Protein AF-A0A0R2C6E6-F1 (afdb_monomer_lite)

Foldseek 3Di:
DDDPVLVVVLVVQLVVLLVVLLPPNPCSLVSQLVSCVVPPPDDSVVSSVVSVVSSVVSNVVSCVCCVPPHDDPPVVCVVVVVVCVCCVVVVVVCVVPDDPVVVVVVVVVVVVVVVVVVVCVVPPD

pLDDT: mean 94.17, std 5.03, range [54.91, 97.94]

Radius of gyration: 18.2 Å; chains: 1; bounding box: 42×35×52 Å

Organism: NCBI:txid1423810

Secondary structure (DSSP, 8-state):
---HHHHHHHHHHHHHHHHHHHHT-TTHHHHHHHHHHHHS-S-HHHHHHHHHHHHHHHHHHHHHHHHHHS---HHHHHHHHHHHHHHHHHHHHHHHHS-HHHHHHHHHHHHHHHHHHHHHHHHT-

InterPro domains:
  IPR002781 Transmembrane protein TauE-like, transmembrane domain [PF01925] (13-117)

Sequence (125 aa):
MQGRLVTLAKNTAIFLVGLYIGYFGASAGIILLAILSVTLDQTFTVSNAIKNFTTFVANIFSIVIYALTTKVYWSMVLPLGVGLFIGGYAGPIVVRHVSVKLLQRVIAFGAFGLAAYFFYDAYFK

Structure (mmCIF, N/CA/C/O backbone):
data_AF-A0A0R2C6E6-F1
#
_entry.id   AF-A0A0R2C6E6-F1
#
loop_
_atom_site.group_PDB
_atom_site.id
_atom_site.type_symbol
_atom_site.label_atom_id
_atom_site.label_alt_id
_atom_site.label_comp_id
_atom_site.label_asym_id
_atom_site.label_entity_id
_atom_site.label_seq_id
_atom_site.pdbx_PDB_ins_code
_atom_site.Cartn_x
_atom_site.Cartn_y
_atom_site.Cartn_z
_atom_site.occupancy
_atom_site.B_iso_or_equiv
_atom_site.auth_seq_id
_atom_site.auth_comp_id
_atom_site.auth_asym_id
_atom_site.auth_atom_id
_atom_site.pdbx_PDB_model_num
ATOM 1 N N . MET A 1 1 ? -8.164 -1.716 30.875 1.00 54.91 1 MET A N 1
ATOM 2 C CA . MET A 1 1 ? -6.755 -2.168 30.793 1.00 54.91 1 MET A CA 1
ATOM 3 C C . MET A 1 1 ? -6.688 -3.353 29.835 1.00 54.91 1 MET A C 1
ATOM 5 O O . MET A 1 1 ? -7.299 -4.369 30.134 1.00 54.91 1 MET A O 1
ATOM 9 N N . GLN A 1 2 ? -6.044 -3.226 28.668 1.00 67.62 2 GLN A N 1
ATOM 10 C CA . GLN A 1 2 ? -5.844 -4.377 27.769 1.00 67.62 2 GLN A CA 1
ATOM 11 C C . GLN A 1 2 ? -4.939 -5.409 28.455 1.00 67.62 2 GLN A C 1
ATOM 13 O O . GLN A 1 2 ? -3.911 -5.046 29.027 1.00 67.62 2 GLN A O 1
ATOM 18 N N . GLY A 1 3 ? -5.322 -6.689 28.424 1.00 85.69 3 GLY A N 1
ATOM 19 C CA . GLY A 1 3 ? -4.499 -7.766 28.978 1.00 85.69 3 GLY A CA 1
ATOM 20 C C . GLY A 1 3 ? -3.150 -7.870 28.257 1.00 85.69 3 GLY A C 1
ATOM 21 O O . GLY A 1 3 ? -3.058 -7.576 27.065 1.00 85.69 3 GLY A O 1
ATOM 22 N N . ARG A 1 4 ? -2.099 -8.329 28.954 1.00 86.44 4 ARG A N 1
ATOM 23 C CA . ARG A 1 4 ? -0.739 -8.491 28.387 1.00 86.44 4 ARG A CA 1
ATOM 24 C C . ARG A 1 4 ? -0.728 -9.250 27.053 1.00 86.44 4 ARG A C 1
ATOM 26 O O . ARG A 1 4 ? -0.010 -8.855 26.139 1.00 86.44 4 ARG A O 1
ATOM 33 N N . LEU A 1 5 ? -1.561 -10.285 26.930 1.00 88.50 5 LEU A N 1
ATOM 34 C CA . LEU A 1 5 ? -1.737 -11.066 25.700 1.00 88.50 5 LEU A CA 1
ATOM 35 C C . LEU A 1 5 ? -2.240 -10.219 24.523 1.00 88.50 5 LEU A C 1
ATOM 37 O O . LEU A 1 5 ? -1.720 -10.341 23.420 1.00 88.50 5 LEU A O 1
ATOM 41 N N . VAL A 1 6 ? -3.203 -9.325 24.760 1.00 87.31 6 VAL A N 1
ATOM 42 C CA . VAL A 1 6 ? -3.781 -8.454 23.723 1.00 87.31 6 VAL A CA 1
ATOM 43 C C . VAL A 1 6 ? -2.740 -7.457 23.220 1.00 87.31 6 VAL A C 1
ATOM 45 O O . VAL A 1 6 ? -2.598 -7.261 22.016 1.00 87.31 6 VAL A O 1
ATOM 48 N N . THR A 1 7 ? -1.960 -6.869 24.129 1.00 89.69 7 THR A N 1
ATOM 49 C CA . THR A 1 7 ? -0.882 -5.941 23.764 1.00 89.69 7 THR A CA 1
ATOM 50 C C . THR A 1 7 ? 0.207 -6.630 22.945 1.00 89.69 7 THR A C 1
ATOM 52 O O . THR A 1 7 ? 0.653 -6.077 21.940 1.00 89.69 7 THR A O 1
ATOM 55 N N . LEU A 1 8 ? 0.615 -7.839 23.342 1.00 93.06 8 LEU A N 1
ATOM 56 C CA . LEU A 1 8 ? 1.595 -8.631 22.599 1.00 93.06 8 LEU A CA 1
ATOM 57 C C . LEU A 1 8 ? 1.072 -8.995 21.207 1.00 93.06 8 LEU A C 1
ATOM 59 O O . LEU A 1 8 ? 1.736 -8.694 20.220 1.00 93.06 8 LEU A O 1
ATOM 63 N N . ALA A 1 9 ? -0.142 -9.542 21.120 1.00 93.00 9 ALA A 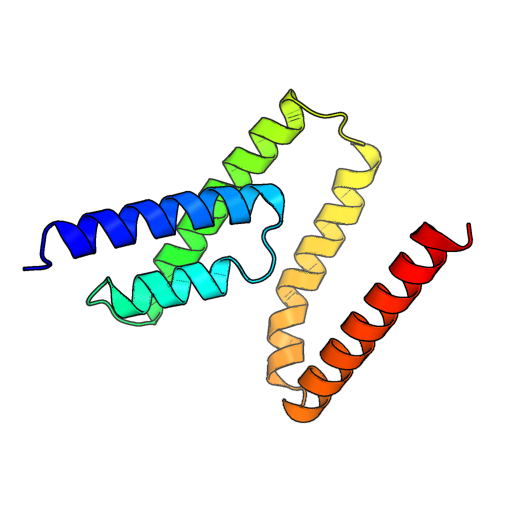N 1
ATOM 64 C CA . ALA A 1 9 ? -0.763 -9.908 19.850 1.00 93.00 9 ALA A CA 1
ATOM 65 C C . ALA A 1 9 ? -0.877 -8.708 18.898 1.00 93.00 9 ALA A C 1
ATOM 67 O O . ALA A 1 9 ? -0.505 -8.811 17.730 1.00 93.00 9 ALA A O 1
ATOM 68 N N . LYS A 1 10 ? -1.315 -7.547 19.404 1.00 93.50 10 LYS A N 1
ATOM 69 C CA . LYS A 1 10 ? -1.364 -6.292 18.641 1.00 93.50 10 LYS A CA 1
ATOM 70 C C . LYS A 1 10 ? 0.009 -5.910 18.092 1.00 93.50 10 LYS A C 1
ATOM 72 O O . LYS A 1 10 ? 0.128 -5.622 16.906 1.00 93.50 10 LYS A O 1
ATOM 77 N N . ASN A 1 11 ? 1.038 -5.889 18.937 1.00 94.31 11 ASN A N 1
ATOM 78 C CA . ASN A 1 11 ? 2.377 -5.463 18.529 1.00 94.31 11 ASN A CA 1
ATOM 79 C C . ASN A 1 11 ? 2.976 -6.421 17.493 1.00 94.31 11 ASN A C 1
ATOM 81 O O . ASN A 1 11 ? 3.545 -5.967 16.502 1.00 94.31 11 ASN A O 1
ATOM 85 N N . THR A 1 12 ? 2.791 -7.730 17.674 1.00 96.38 12 THR A N 1
ATOM 86 C CA . THR A 1 12 ? 3.196 -8.739 16.691 1.00 96.38 12 THR A CA 1
ATOM 87 C C . THR A 1 12 ? 2.450 -8.559 15.371 1.00 96.38 12 THR A C 1
ATOM 89 O O . THR A 1 12 ? 3.076 -8.576 14.316 1.00 96.38 12 THR A O 1
ATOM 92 N N . ALA A 1 13 ? 1.137 -8.320 15.404 1.00 95.56 13 ALA A N 1
ATOM 93 C CA . ALA A 1 13 ? 0.354 -8.073 14.197 1.00 95.56 13 ALA A CA 1
ATOM 94 C C . ALA A 1 13 ? 0.830 -6.814 13.454 1.00 95.56 13 ALA A C 1
ATOM 96 O O . ALA A 1 13 ? 1.039 -6.863 12.246 1.00 95.56 13 ALA A O 1
ATOM 97 N N . ILE A 1 14 ? 1.074 -5.707 14.166 1.00 95.50 14 ILE A N 1
ATOM 98 C CA . ILE A 1 14 ? 1.610 -4.471 13.573 1.00 95.50 14 ILE A CA 1
ATOM 99 C C . ILE A 1 14 ? 3.000 -4.712 12.972 1.00 95.50 14 ILE A C 1
ATOM 101 O O . ILE A 1 14 ? 3.268 -4.238 11.870 1.00 95.50 14 ILE A O 1
ATOM 105 N N . PHE A 1 15 ? 3.866 -5.472 13.648 1.00 95.56 15 PHE A N 1
ATOM 106 C CA . PHE A 1 15 ? 5.186 -5.836 13.129 1.00 95.56 15 PHE A CA 1
ATOM 107 C C . PHE A 1 15 ? 5.089 -6.637 11.821 1.00 95.56 15 PHE A C 1
ATOM 109 O O . PHE A 1 15 ? 5.718 -6.272 10.829 1.00 95.56 15 PHE A O 1
ATOM 116 N N . LEU A 1 16 ? 4.249 -7.677 11.787 1.00 96.50 16 LEU A N 1
ATOM 117 C CA . LEU A 1 16 ? 4.018 -8.488 10.587 1.00 96.50 16 LEU A CA 1
ATOM 118 C C . LEU A 1 16 ? 3.426 -7.663 9.439 1.00 96.50 16 LEU A C 1
ATOM 120 O O . LEU A 1 16 ? 3.847 -7.801 8.292 1.00 96.50 16 LEU A O 1
ATOM 124 N N . VAL A 1 17 ? 2.491 -6.760 9.744 1.00 96.38 17 VAL A N 1
ATOM 125 C CA . VAL A 1 17 ? 1.953 -5.820 8.756 1.00 96.38 17 VAL A CA 1
ATOM 126 C C . VAL A 1 17 ? 3.039 -4.868 8.261 1.00 96.38 17 VAL A C 1
ATOM 128 O O . VAL A 1 17 ? 3.065 -4.580 7.074 1.00 96.38 17 VAL A O 1
ATOM 131 N N . GLY A 1 18 ? 3.968 -4.427 9.112 1.00 95.12 18 GLY A N 1
ATOM 132 C CA . GLY A 1 18 ? 5.128 -3.627 8.709 1.00 95.12 18 GLY A CA 1
ATOM 133 C C . GLY A 1 18 ? 6.010 -4.333 7.675 1.00 95.12 18 GLY A C 1
ATOM 134 O O . GLY A 1 18 ? 6.330 -3.745 6.643 1.00 95.12 18 GLY A O 1
ATOM 135 N N . LEU A 1 19 ? 6.330 -5.613 7.903 1.00 94.88 19 LEU A N 1
ATOM 136 C CA . LEU A 1 19 ? 7.054 -6.441 6.926 1.00 94.88 19 LEU A CA 1
ATOM 137 C C . LEU A 1 19 ? 6.281 -6.555 5.608 1.00 94.88 19 LEU A C 1
ATOM 139 O O . LEU A 1 19 ? 6.847 -6.401 4.528 1.00 94.88 19 LEU A O 1
ATOM 143 N N . TYR A 1 20 ? 4.970 -6.774 5.700 1.00 95.62 20 TYR A N 1
ATOM 144 C CA . TYR A 1 20 ? 4.099 -6.867 4.536 1.00 95.62 20 TYR A CA 1
ATOM 145 C C . TYR A 1 20 ? 3.989 -5.545 3.760 1.00 95.62 20 TYR A C 1
ATOM 147 O O . TYR A 1 20 ? 4.015 -5.573 2.530 1.00 95.62 20 TYR A O 1
ATOM 155 N N . ILE A 1 21 ? 3.916 -4.396 4.452 1.00 95.75 21 ILE A N 1
ATOM 156 C CA . ILE A 1 21 ? 3.944 -3.058 3.840 1.00 95.75 21 ILE A CA 1
ATOM 157 C C . ILE A 1 21 ? 5.206 -2.913 2.997 1.00 95.75 21 ILE A C 1
ATOM 159 O O . ILE A 1 21 ? 5.114 -2.469 1.858 1.00 95.75 21 ILE A O 1
ATOM 163 N N . GLY A 1 22 ? 6.355 -3.304 3.551 1.00 91.75 22 GLY A N 1
ATOM 164 C CA . GLY A 1 22 ? 7.624 -3.138 2.862 1.00 91.75 22 GLY A CA 1
ATOM 165 C C . GLY A 1 22 ? 7.854 -4.104 1.708 1.00 91.75 22 GLY A C 1
ATOM 166 O O . GLY A 1 22 ? 8.486 -3.713 0.739 1.00 91.75 22 GLY A O 1
ATOM 167 N N . TYR A 1 23 ? 7.337 -5.331 1.783 1.00 90.50 23 TYR A N 1
ATOM 168 C CA . TYR A 1 23 ? 7.530 -6.336 0.734 1.00 90.50 23 TYR A CA 1
ATOM 169 C C . TYR A 1 23 ? 6.536 -6.212 -0.431 1.00 90.50 23 TYR A C 1
ATOM 171 O O . TYR A 1 23 ? 6.940 -6.260 -1.590 1.00 90.50 23 TYR A O 1
ATOM 179 N N . PHE A 1 24 ? 5.236 -6.079 -0.137 1.00 89.00 24 PHE A N 1
ATOM 180 C CA . PHE A 1 24 ? 4.173 -6.115 -1.154 1.00 89.00 24 PHE A CA 1
ATOM 181 C C . PHE A 1 24 ? 3.195 -4.938 -1.060 1.00 89.00 24 PHE A C 1
ATOM 183 O O . PHE A 1 24 ? 2.745 -4.425 -2.080 1.00 89.00 24 PHE A O 1
ATOM 190 N N . GLY A 1 25 ? 2.838 -4.491 0.146 1.00 88.25 25 GLY A N 1
ATOM 191 C CA . GLY A 1 25 ? 2.061 -3.265 0.368 1.00 88.25 25 GLY A CA 1
ATOM 192 C C . GLY A 1 25 ? 0.575 -3.299 -0.020 1.00 88.25 25 GLY A C 1
ATOM 193 O O . GLY A 1 25 ? -0.191 -2.459 0.461 1.00 88.25 25 GLY A O 1
ATOM 194 N N . ALA A 1 26 ? 0.114 -4.259 -0.827 1.00 88.81 26 ALA A N 1
ATOM 195 C CA . ALA A 1 26 ? -1.270 -4.289 -1.305 1.00 88.81 26 ALA A CA 1
ATOM 196 C C . ALA A 1 26 ? -2.271 -4.525 -0.159 1.00 88.81 26 ALA A C 1
ATOM 198 O O . ALA A 1 26 ? -2.144 -5.469 0.613 1.00 88.81 26 ALA A O 1
ATOM 199 N N . SER A 1 27 ? -3.292 -3.677 -0.017 1.00 88.38 27 SER A N 1
ATOM 200 C CA . SER A 1 27 ? -4.287 -3.745 1.077 1.00 88.38 27 SER A CA 1
ATOM 201 C C . SER A 1 27 ? -3.720 -3.642 2.507 1.00 88.38 27 SER A C 1
ATOM 203 O O . SER A 1 27 ? -4.483 -3.701 3.472 1.00 88.38 27 SER A O 1
ATOM 205 N N . ALA A 1 28 ? -2.412 -3.412 2.681 1.00 94.44 28 ALA A N 1
ATOM 206 C CA . ALA A 1 28 ? -1.759 -3.372 3.991 1.00 94.44 28 ALA A CA 1
ATOM 207 C C . ALA A 1 28 ? -2.311 -2.253 4.888 1.00 94.44 28 ALA A C 1
ATOM 209 O O . ALA A 1 28 ? -2.505 -2.437 6.088 1.00 94.44 28 ALA A O 1
ATOM 210 N N . GLY A 1 29 ? -2.652 -1.109 4.288 1.00 94.12 29 GLY A N 1
ATOM 211 C CA . GLY A 1 29 ? -3.285 0.001 4.995 1.00 94.12 29 GLY A CA 1
ATOM 212 C C . GLY A 1 29 ? -4.683 -0.322 5.535 1.00 94.12 29 GLY A C 1
ATOM 213 O O . GLY A 1 29 ? -5.072 0.244 6.549 1.00 94.12 29 GLY A O 1
ATOM 214 N N . ILE A 1 30 ? -5.433 -1.232 4.900 1.00 94.69 30 ILE A N 1
ATOM 215 C CA . ILE A 1 30 ? -6.750 -1.673 5.392 1.00 94.69 30 ILE A CA 1
ATOM 216 C C . ILE A 1 30 ? -6.561 -2.610 6.585 1.00 94.69 30 ILE A C 1
ATOM 218 O O . ILE A 1 30 ? -7.235 -2.445 7.597 1.00 94.69 30 ILE A O 1
ATOM 222 N N . ILE A 1 31 ? -5.603 -3.539 6.495 1.00 96.19 31 ILE A N 1
ATOM 223 C CA . ILE A 1 31 ? -5.259 -4.452 7.594 1.00 96.19 31 ILE A CA 1
ATOM 224 C C . ILE A 1 31 ? -4.793 -3.649 8.815 1.00 96.19 31 ILE A C 1
ATOM 226 O O . ILE A 1 31 ? -5.299 -3.855 9.917 1.00 96.19 31 ILE A O 1
ATOM 230 N N . LEU A 1 32 ? -3.886 -2.685 8.620 1.00 97.19 32 LEU A N 1
ATOM 231 C CA . LEU A 1 32 ? -3.418 -1.817 9.698 1.00 97.19 32 LEU A CA 1
ATOM 232 C C . LEU A 1 32 ? -4.566 -1.001 10.299 1.00 97.19 32 LEU A C 1
ATOM 234 O O . LEU A 1 32 ? -4.685 -0.926 11.517 1.00 97.19 32 LEU A O 1
ATOM 238 N N . LEU A 1 33 ? -5.433 -0.425 9.462 1.00 96.94 33 LEU A N 1
ATOM 239 C CA . LEU A 1 33 ? -6.590 0.330 9.936 1.00 96.94 33 LEU A CA 1
ATOM 240 C C . LEU A 1 33 ? -7.546 -0.549 10.750 1.00 96.94 33 LEU A C 1
ATOM 242 O O . LEU A 1 33 ? -7.999 -0.108 11.797 1.00 96.94 33 LEU A O 1
ATOM 246 N N . ALA A 1 34 ? -7.796 -1.791 10.330 1.00 96.06 34 ALA A N 1
ATOM 247 C CA . ALA A 1 34 ? -8.624 -2.737 11.073 1.00 96.06 34 ALA A CA 1
ATOM 248 C C . ALA A 1 34 ? -8.022 -3.068 12.449 1.00 96.06 34 ALA A C 1
ATOM 250 O O . ALA A 1 34 ? -8.728 -3.020 13.455 1.00 96.06 34 ALA A O 1
ATOM 251 N N . ILE A 1 35 ? -6.709 -3.326 12.518 1.00 95.56 35 ILE A N 1
ATOM 252 C CA . ILE A 1 35 ? -6.006 -3.540 13.793 1.00 95.56 35 ILE A CA 1
ATOM 253 C C . ILE A 1 35 ? -6.142 -2.301 14.681 1.00 95.56 35 ILE A C 1
ATOM 255 O O . ILE A 1 35 ? -6.499 -2.422 15.853 1.00 95.56 35 ILE A O 1
ATOM 259 N N . LEU A 1 36 ? -5.890 -1.105 14.144 1.00 95.50 36 LEU A N 1
ATOM 260 C CA . LEU A 1 36 ? -5.967 0.138 14.911 1.00 95.50 36 LEU A CA 1
ATOM 261 C C . LEU A 1 36 ? -7.397 0.423 15.387 1.00 95.50 36 LEU A C 1
ATOM 263 O O . LEU A 1 36 ? -7.577 0.765 16.546 1.00 95.50 36 LEU A O 1
ATOM 267 N N . SER A 1 37 ? -8.414 0.212 14.552 1.00 94.44 37 SER A N 1
ATOM 268 C CA . SER A 1 37 ? -9.824 0.407 14.915 1.00 94.44 37 SER A CA 1
ATOM 269 C C . SER A 1 37 ? -10.316 -0.533 16.016 1.00 94.44 37 SER A C 1
ATOM 271 O O . SER A 1 37 ? -11.236 -0.171 16.738 1.00 94.44 37 SER A O 1
ATOM 273 N N . VAL A 1 38 ? -9.729 -1.725 16.152 1.00 92.50 38 VAL A N 1
ATOM 274 C CA . VAL A 1 38 ? -10.091 -2.682 17.214 1.00 92.50 38 VAL A CA 1
ATOM 275 C C . VAL A 1 38 ? -9.249 -2.477 18.479 1.00 92.50 38 VAL A C 1
ATOM 277 O O . VAL A 1 38 ? -9.687 -2.808 19.578 1.00 92.50 38 VAL A O 1
ATOM 280 N N . THR A 1 39 ? -8.028 -1.952 18.347 1.00 92.00 39 THR A N 1
ATOM 281 C CA . THR A 1 39 ? -7.060 -1.901 19.457 1.00 92.00 39 THR A CA 1
ATOM 282 C C . THR A 1 39 ? -6.824 -0.517 20.049 1.00 92.00 39 THR A C 1
ATOM 284 O O . THR A 1 39 ? -6.318 -0.433 21.171 1.00 92.00 39 THR A O 1
ATOM 287 N N . LEU A 1 40 ? -7.170 0.555 19.339 1.00 90.81 40 LEU A N 1
ATOM 288 C CA . LEU A 1 40 ? -7.138 1.921 19.848 1.00 90.81 40 LEU A CA 1
ATOM 289 C C . LEU A 1 40 ? -8.566 2.392 20.100 1.00 90.81 40 LEU A C 1
ATOM 291 O O . LEU A 1 40 ? -9.414 2.334 19.215 1.00 90.81 40 LEU A O 1
ATOM 295 N N . ASP A 1 41 ? -8.793 2.933 21.292 1.00 91.81 41 ASP A N 1
ATOM 296 C CA . ASP A 1 41 ? -10.025 3.642 21.626 1.00 91.81 41 ASP A CA 1
ATOM 297 C C . ASP A 1 41 ? -9.930 5.085 21.112 1.00 91.81 41 ASP A C 1
ATOM 299 O O . ASP A 1 41 ? -9.631 6.025 21.847 1.00 91.81 41 ASP A O 1
ATOM 303 N N . GLN A 1 42 ? -9.997 5.231 19.789 1.00 94.75 42 GLN A N 1
ATOM 304 C CA . GLN A 1 42 ? -9.842 6.495 19.077 1.00 94.75 42 GLN A CA 1
ATOM 305 C C . GLN A 1 42 ? -10.867 6.590 17.953 1.00 94.75 42 GLN A C 1
ATOM 307 O O . GLN A 1 42 ? -11.345 5.585 17.424 1.00 94.75 42 GLN A O 1
ATOM 312 N N . THR A 1 43 ? -11.178 7.817 17.539 1.00 96.06 43 THR A N 1
ATOM 313 C CA . THR A 1 43 ? -12.072 8.026 16.398 1.00 96.06 43 THR A CA 1
ATOM 314 C C . THR A 1 43 ? -11.466 7.436 15.121 1.00 96.06 43 THR A C 1
ATOM 316 O O . THR A 1 43 ? -10.245 7.388 14.946 1.00 96.06 43 THR A O 1
ATOM 319 N N . PHE A 1 44 ? -12.324 7.032 14.181 1.00 94.69 44 PHE A N 1
ATOM 320 C CA . PHE A 1 44 ? -11.890 6.503 12.884 1.00 94.69 44 PHE A CA 1
ATOM 321 C C . PHE A 1 44 ? -10.912 7.443 12.161 1.00 94.69 44 PHE A C 1
ATOM 323 O O . PHE A 1 44 ? -9.930 6.991 11.573 1.00 94.69 44 PHE A O 1
ATOM 330 N N . THR A 1 45 ? -11.139 8.756 12.251 1.00 96.44 45 THR A N 1
ATOM 331 C CA . THR A 1 45 ? -10.270 9.784 11.665 1.00 96.44 45 THR A CA 1
ATOM 332 C C . THR A 1 45 ? -8.858 9.735 12.244 1.00 96.44 45 THR A C 1
ATOM 334 O O . THR A 1 45 ? -7.890 9.767 11.484 1.00 96.44 45 THR A O 1
ATOM 337 N N . VAL A 1 46 ? -8.729 9.603 13.569 1.00 97.12 46 VAL A N 1
ATOM 338 C CA . VAL A 1 46 ? -7.430 9.499 14.249 1.00 97.12 46 VAL A CA 1
ATOM 339 C C . VAL A 1 46 ? -6.732 8.192 13.873 1.00 97.12 46 VAL A C 1
ATOM 341 O O . VAL A 1 46 ? -5.578 8.220 13.451 1.00 97.12 46 VAL A O 1
ATOM 344 N N . SER A 1 47 ? -7.432 7.056 13.917 1.00 97.00 47 SER A N 1
ATOM 345 C CA . SER A 1 47 ? -6.867 5.760 13.510 1.00 97.00 47 SER A CA 1
ATOM 346 C C . SER A 1 47 ? -6.424 5.748 12.043 1.00 97.00 47 SER A C 1
ATOM 348 O O . SER A 1 47 ? -5.376 5.193 11.713 1.00 97.00 47 SER A O 1
ATOM 350 N N . ASN A 1 48 ? -7.162 6.417 11.152 1.00 96.69 48 ASN A N 1
ATOM 351 C CA . ASN A 1 48 ? -6.773 6.565 9.751 1.00 96.69 48 ASN A CA 1
ATOM 352 C C . ASN A 1 48 ? -5.554 7.485 9.569 1.00 96.69 48 ASN A C 1
ATOM 354 O O . ASN A 1 48 ? -4.705 7.197 8.724 1.00 96.69 48 ASN A O 1
ATOM 358 N N . ALA A 1 49 ? -5.431 8.549 10.366 1.00 97.31 49 ALA A N 1
ATOM 359 C CA . ALA A 1 49 ? -4.248 9.408 10.365 1.00 97.31 49 ALA A CA 1
ATOM 360 C C . ALA A 1 49 ? -3.002 8.646 10.842 1.00 97.31 49 ALA A C 1
ATOM 362 O O . ALA A 1 49 ? -1.976 8.674 10.161 1.00 97.31 49 ALA A O 1
ATOM 363 N N . ILE A 1 50 ? -3.120 7.892 11.944 1.00 97.00 50 ILE A N 1
ATOM 364 C CA . ILE A 1 50 ? -2.056 7.014 12.452 1.00 97.00 50 ILE A CA 1
ATOM 365 C C . ILE A 1 50 ? -1.662 6.007 11.375 1.00 97.00 50 ILE A C 1
ATOM 367 O O . ILE A 1 50 ? -0.488 5.919 11.033 1.00 97.00 50 ILE A O 1
ATOM 371 N N . LYS A 1 51 ? -2.635 5.316 10.766 1.00 96.00 51 LYS A N 1
ATOM 372 C CA . LYS A 1 51 ? -2.381 4.377 9.667 1.00 96.00 51 LYS A CA 1
ATOM 373 C C . LYS A 1 51 ? -1.581 5.026 8.542 1.00 96.00 51 LYS A C 1
ATOM 375 O O . LYS A 1 51 ? -0.582 4.454 8.123 1.00 96.00 51 LYS A O 1
ATOM 380 N N . ASN A 1 52 ? -1.998 6.199 8.062 1.00 95.88 52 ASN A N 1
ATOM 381 C CA . ASN A 1 52 ? -1.326 6.878 6.952 1.00 95.88 52 ASN A CA 1
ATOM 382 C C . ASN A 1 52 ? 0.117 7.251 7.313 1.00 95.88 52 ASN A C 1
ATOM 384 O O . ASN A 1 52 ? 1.027 6.987 6.526 1.00 95.88 52 ASN A O 1
ATOM 388 N N . PHE A 1 53 ? 0.339 7.799 8.510 1.00 97.00 53 PHE A N 1
ATOM 389 C CA . PHE A 1 53 ? 1.676 8.150 8.981 1.00 97.00 53 PHE A CA 1
ATOM 390 C C . PHE A 1 53 ? 2.567 6.913 9.154 1.00 97.00 53 PHE A C 1
ATOM 392 O O . PHE A 1 53 ? 3.687 6.884 8.650 1.00 97.00 53 PHE A O 1
ATOM 399 N N . THR A 1 54 ? 2.056 5.847 9.776 1.00 95.56 54 THR A N 1
ATOM 400 C CA . THR A 1 54 ? 2.781 4.578 9.923 1.00 95.56 54 THR A CA 1
ATOM 401 C C . THR A 1 54 ? 3.140 3.981 8.565 1.00 95.56 54 THR A C 1
ATOM 403 O O . THR A 1 54 ? 4.283 3.580 8.363 1.00 95.56 54 THR A O 1
ATOM 406 N N . THR A 1 55 ? 2.206 3.961 7.606 1.00 95.81 55 THR A N 1
ATOM 407 C CA . THR A 1 55 ? 2.494 3.465 6.253 1.00 95.81 55 THR A CA 1
ATOM 408 C C . THR A 1 55 ? 3.510 4.336 5.525 1.00 95.81 55 THR A C 1
ATOM 410 O O . THR A 1 55 ? 4.354 3.797 4.819 1.00 95.81 55 THR A O 1
ATOM 413 N N . PHE A 1 56 ? 3.474 5.658 5.704 1.00 95.31 56 PHE A N 1
ATOM 414 C CA . PHE A 1 56 ? 4.442 6.573 5.101 1.00 95.31 56 PHE A CA 1
ATOM 415 C C . PHE A 1 56 ? 5.859 6.300 5.612 1.00 95.31 56 PHE A C 1
ATOM 417 O O . PHE A 1 56 ? 6.770 6.085 4.816 1.00 95.31 56 PHE A O 1
ATOM 424 N N . VAL A 1 57 ? 6.025 6.218 6.935 1.00 96.12 57 VAL A N 1
ATOM 425 C CA . VAL A 1 57 ? 7.315 5.910 7.565 1.00 96.12 57 VAL A CA 1
ATOM 426 C C . VAL A 1 57 ? 7.823 4.535 7.126 1.00 96.12 57 VAL A C 1
ATOM 428 O O . VAL A 1 57 ? 8.976 4.416 6.720 1.00 96.12 57 VAL A O 1
ATOM 431 N N . ALA A 1 58 ? 6.966 3.508 7.134 1.00 95.31 58 ALA A N 1
ATOM 432 C CA . ALA A 1 58 ? 7.337 2.168 6.678 1.00 95.31 58 ALA A CA 1
ATOM 433 C C . ALA A 1 58 ? 7.806 2.162 5.213 1.00 95.31 58 ALA A C 1
ATOM 435 O O . ALA A 1 58 ? 8.847 1.584 4.913 1.00 95.31 58 ALA A O 1
ATOM 436 N N . ASN A 1 59 ? 7.102 2.867 4.319 1.00 94.44 59 ASN A N 1
ATOM 437 C CA . ASN A 1 59 ? 7.501 2.977 2.915 1.00 94.44 59 ASN A CA 1
ATOM 438 C C . ASN A 1 59 ? 8.832 3.723 2.737 1.00 94.44 59 ASN A C 1
ATOM 440 O O . ASN A 1 59 ? 9.621 3.326 1.887 1.00 94.44 59 ASN A O 1
ATOM 444 N N . ILE A 1 60 ? 9.129 4.755 3.540 1.00 96.00 60 ILE A N 1
ATOM 445 C CA . ILE A 1 60 ? 10.450 5.409 3.513 1.00 96.00 60 ILE A CA 1
ATOM 446 C C . ILE A 1 60 ? 11.551 4.404 3.848 1.00 96.00 60 ILE A C 1
ATOM 448 O O . ILE A 1 60 ? 12.541 4.324 3.122 1.00 96.00 60 ILE A O 1
ATOM 452 N N . PHE A 1 61 ? 11.379 3.613 4.911 1.00 95.75 61 PHE A N 1
ATOM 453 C CA . PHE A 1 61 ? 12.351 2.577 5.257 1.00 95.75 61 PHE A CA 1
ATOM 454 C C . PHE A 1 61 ? 12.521 1.562 4.127 1.00 95.75 61 PHE A C 1
ATOM 456 O O . PHE A 1 61 ? 13.652 1.225 3.786 1.00 95.75 61 PHE A O 1
ATOM 463 N N . SER A 1 62 ? 11.430 1.122 3.500 1.00 94.75 62 SER A N 1
ATOM 464 C CA . SER A 1 62 ? 11.492 0.220 2.347 1.00 94.75 62 SER A CA 1
ATOM 465 C C . SER A 1 62 ? 12.245 0.836 1.173 1.00 94.75 62 SER A C 1
ATOM 467 O O . SER A 1 62 ? 13.111 0.176 0.610 1.00 94.75 62 SER A O 1
ATOM 469 N N . ILE A 1 63 ? 11.989 2.106 0.844 1.00 94.31 63 ILE A N 1
ATOM 470 C CA . ILE A 1 63 ? 12.714 2.831 -0.208 1.00 94.31 63 ILE A CA 1
ATOM 471 C C . ILE A 1 63 ? 14.212 2.865 0.099 1.00 94.31 63 ILE A C 1
ATOM 473 O O . ILE A 1 63 ? 15.011 2.543 -0.776 1.00 94.31 63 ILE A O 1
ATOM 477 N N . VAL A 1 64 ? 14.602 3.211 1.329 1.00 95.81 64 VAL A N 1
ATOM 478 C CA . VAL A 1 64 ? 16.016 3.261 1.734 1.00 95.81 64 VAL A CA 1
ATOM 479 C C . VAL A 1 64 ? 16.660 1.879 1.632 1.00 95.81 64 VAL A C 1
ATOM 481 O O . VAL A 1 64 ? 17.722 1.740 1.029 1.00 95.81 64 VAL A O 1
ATOM 484 N N . ILE A 1 65 ? 16.013 0.845 2.174 1.00 95.12 65 ILE A N 1
ATOM 485 C CA . ILE A 1 65 ? 16.535 -0.525 2.141 1.00 95.12 65 ILE A CA 1
ATOM 486 C C . ILE A 1 65 ? 16.681 -1.001 0.695 1.00 95.12 65 ILE A C 1
ATOM 488 O O . ILE A 1 65 ? 17.752 -1.475 0.322 1.00 95.12 65 ILE A O 1
ATOM 492 N N . TYR A 1 66 ? 15.658 -0.849 -0.147 1.00 93.38 66 TYR A N 1
ATOM 493 C CA . TYR A 1 66 ? 15.725 -1.292 -1.540 1.00 93.38 66 TYR A CA 1
ATOM 494 C C . TYR A 1 66 ? 16.738 -0.502 -2.362 1.00 93.38 66 TYR A C 1
ATOM 496 O O . TYR A 1 66 ? 17.458 -1.109 -3.155 1.00 93.38 66 TYR A O 1
ATOM 504 N N . ALA A 1 67 ? 16.860 0.809 -2.139 1.00 94.62 67 ALA A N 1
ATOM 505 C CA . ALA A 1 67 ? 17.852 1.635 -2.821 1.00 94.62 67 ALA A CA 1
ATOM 506 C C . ALA A 1 67 ? 19.295 1.206 -2.518 1.00 94.62 67 ALA A C 1
ATOM 508 O O . ALA A 1 67 ? 20.160 1.350 -3.379 1.00 94.62 67 ALA A O 1
ATOM 509 N N . LEU A 1 68 ? 19.551 0.671 -1.319 1.00 96.00 68 LEU A N 1
ATOM 510 C CA . LEU A 1 68 ? 20.880 0.221 -0.896 1.00 96.00 68 LEU A CA 1
ATOM 511 C C . LEU A 1 68 ? 21.159 -1.260 -1.188 1.00 96.00 68 LEU A C 1
ATOM 513 O O . LEU A 1 68 ? 22.314 -1.636 -1.363 1.00 96.00 68 LEU A O 1
ATOM 517 N N . THR A 1 69 ? 20.131 -2.111 -1.209 1.00 96.00 69 THR A N 1
ATOM 518 C CA . THR A 1 69 ? 20.301 -3.577 -1.273 1.00 96.00 69 THR A CA 1
ATOM 519 C C . THR A 1 69 ? 20.005 -4.177 -2.642 1.00 96.00 69 THR A C 1
ATOM 521 O O . THR A 1 69 ? 20.424 -5.299 -2.918 1.00 96.00 69 THR A O 1
ATOM 524 N N . THR A 1 70 ? 19.294 -3.456 -3.514 1.00 92.81 70 THR A N 1
ATOM 525 C CA . THR A 1 70 ? 18.830 -3.987 -4.801 1.00 92.81 70 THR A CA 1
ATOM 526 C C . THR A 1 70 ? 19.227 -3.098 -5.972 1.00 92.81 70 THR A C 1
ATOM 528 O O . THR A 1 70 ? 19.506 -1.909 -5.826 1.00 92.81 70 THR A O 1
ATOM 531 N N . LYS A 1 71 ? 19.251 -3.680 -7.175 1.00 94.12 71 LYS A N 1
ATOM 532 C CA . LYS A 1 71 ? 19.510 -2.930 -8.403 1.00 94.12 71 LYS A CA 1
ATOM 533 C C . LYS A 1 71 ? 18.294 -2.069 -8.750 1.00 94.12 71 LYS A C 1
ATOM 535 O O . LYS A 1 71 ? 17.294 -2.576 -9.255 1.00 94.12 71 LYS A O 1
ATOM 540 N N . VAL A 1 72 ? 18.415 -0.761 -8.540 1.00 93.75 72 VAL A N 1
ATOM 541 C CA . VAL A 1 72 ? 17.383 0.213 -8.913 1.00 93.75 72 VAL A CA 1
ATOM 542 C C . VAL A 1 72 ? 17.614 0.719 -10.334 1.00 93.75 72 VAL A C 1
ATOM 544 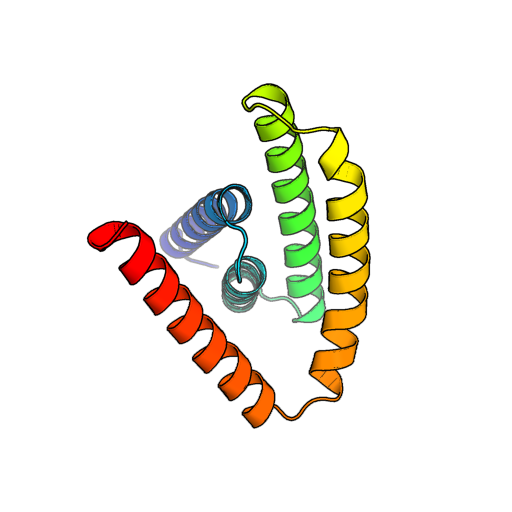O O . VAL A 1 72 ? 18.671 1.256 -10.667 1.00 93.75 72 VAL A O 1
ATOM 547 N N . TYR A 1 73 ? 16.592 0.590 -11.179 1.00 95.12 73 TYR A N 1
ATOM 548 C CA . TYR A 1 73 ? 16.560 1.221 -12.497 1.00 95.12 73 TYR A CA 1
ATOM 549 C C . TYR A 1 73 ? 16.122 2.681 -12.351 1.00 95.12 73 TYR A C 1
ATOM 551 O O . TYR A 1 73 ? 14.941 3.001 -12.460 1.00 95.12 73 TYR A O 1
ATOM 559 N N . TRP A 1 74 ? 17.080 3.575 -12.098 1.00 94.25 74 TRP A N 1
ATOM 560 C CA . TRP A 1 74 ? 16.820 4.998 -11.835 1.00 94.25 74 TRP A CA 1
ATOM 561 C C . TRP A 1 74 ? 16.042 5.711 -12.948 1.00 94.25 74 TRP A C 1
ATOM 563 O O . TRP A 1 74 ? 15.239 6.596 -12.662 1.00 94.25 74 TRP A O 1
ATOM 573 N N . SER A 1 75 ? 16.198 5.275 -14.202 1.00 96.44 75 SER A N 1
ATOM 574 C CA . SER A 1 75 ? 15.415 5.779 -15.338 1.00 96.44 75 SER A CA 1
ATOM 575 C C . SER A 1 75 ? 13.908 5.534 -15.193 1.00 96.44 75 SER A C 1
ATOM 577 O O . SER A 1 75 ? 13.113 6.312 -15.712 1.00 96.44 75 SER A O 1
ATOM 579 N N . MET A 1 76 ? 13.508 4.490 -14.463 1.00 96.12 76 MET A N 1
ATOM 580 C CA . MET A 1 76 ? 12.104 4.143 -14.225 1.00 96.12 76 MET A CA 1
ATOM 581 C C . MET A 1 76 ? 11.517 4.837 -12.993 1.00 96.12 76 MET A C 1
ATOM 583 O O . MET A 1 76 ? 10.298 4.884 -12.854 1.00 96.12 76 MET A O 1
ATOM 587 N N . VAL A 1 77 ? 12.342 5.426 -12.119 1.00 94.75 77 VAL A N 1
ATOM 588 C CA . VAL A 1 77 ? 11.869 6.062 -10.876 1.00 94.75 77 VAL A CA 1
ATOM 589 C C . VAL A 1 77 ? 10.912 7.215 -11.169 1.00 94.75 77 VAL A C 1
ATOM 591 O O . VAL A 1 77 ? 9.851 7.293 -10.554 1.00 94.75 77 VAL A O 1
ATOM 594 N N . LEU A 1 78 ? 11.244 8.086 -12.128 1.00 96.25 78 LEU A N 1
ATOM 595 C CA . LEU A 1 78 ? 10.402 9.237 -12.459 1.00 96.25 78 LEU A CA 1
ATOM 596 C C . LEU A 1 78 ? 9.077 8.825 -13.135 1.00 96.25 78 LEU A C 1
ATOM 598 O O . LEU A 1 78 ? 8.031 9.236 -12.630 1.00 96.25 78 LEU A O 1
ATOM 602 N N . PRO A 1 79 ? 9.058 7.986 -14.196 1.00 97.19 79 PRO A N 1
ATOM 603 C CA . PRO A 1 79 ? 7.806 7.500 -14.782 1.00 97.19 79 PRO A CA 1
ATOM 604 C C . PRO A 1 79 ? 6.895 6.791 -13.773 1.00 97.19 79 PRO A C 1
ATOM 606 O O . PRO A 1 79 ? 5.698 7.076 -13.713 1.00 97.19 79 PRO A O 1
ATOM 609 N N . LEU A 1 80 ? 7.458 5.903 -12.943 1.00 96.00 80 LEU A N 1
ATOM 610 C CA . LEU A 1 80 ? 6.696 5.186 -11.920 1.00 96.00 80 LEU A CA 1
ATOM 611 C C . LEU A 1 80 ? 6.194 6.131 -10.824 1.00 96.00 80 LEU A C 1
ATOM 613 O O . LEU A 1 80 ? 5.049 6.008 -10.397 1.00 96.00 80 LEU A O 1
ATOM 617 N N . GLY A 1 81 ? 7.010 7.102 -10.405 1.00 95.12 81 GLY A N 1
ATOM 618 C CA . GLY A 1 81 ? 6.626 8.123 -9.432 1.00 95.12 81 GLY A CA 1
ATOM 619 C C . GLY A 1 81 ? 5.472 8.998 -9.924 1.00 95.12 81 GLY A C 1
ATOM 620 O O . GLY A 1 81 ? 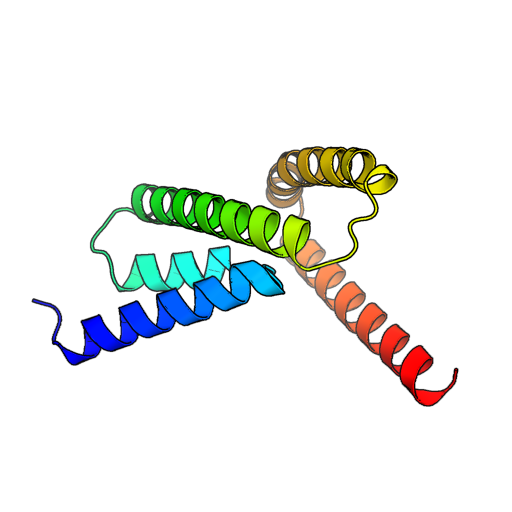4.509 9.218 -9.195 1.00 95.12 81 GLY A O 1
ATOM 621 N N . VAL A 1 82 ? 5.510 9.443 -11.181 1.00 97.56 82 VAL A N 1
ATOM 622 C CA . VAL A 1 82 ? 4.399 10.188 -11.796 1.00 97.56 82 VAL A CA 1
ATOM 623 C C . VAL A 1 82 ? 3.128 9.334 -11.826 1.00 97.56 82 VAL A C 1
ATOM 625 O O . VAL A 1 82 ? 2.069 9.799 -11.404 1.00 97.56 82 VAL A O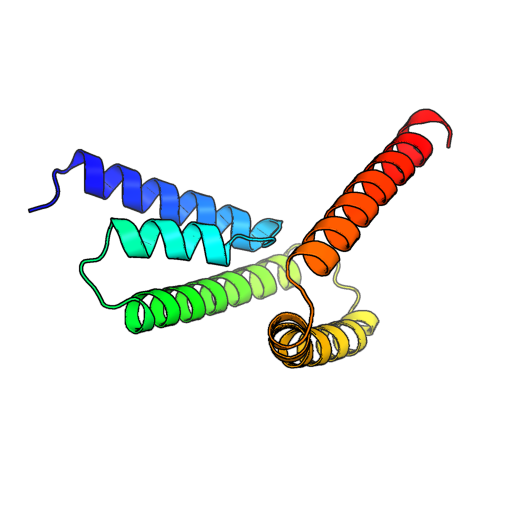 1
ATOM 628 N N . GLY A 1 83 ? 3.234 8.069 -12.243 1.00 97.31 83 GLY A N 1
ATOM 629 C CA . GLY A 1 83 ? 2.114 7.125 -12.219 1.00 97.31 83 GLY A CA 1
ATOM 630 C C . GLY A 1 83 ? 1.538 6.913 -10.815 1.00 97.31 83 GLY A C 1
ATOM 631 O O . GLY A 1 83 ? 0.318 6.920 -10.649 1.00 97.31 83 GLY A O 1
ATOM 632 N N . LEU A 1 84 ? 2.397 6.800 -9.797 1.00 94.62 84 LEU A N 1
ATOM 633 C CA . LEU A 1 84 ? 2.010 6.693 -8.388 1.00 94.62 84 LEU A CA 1
ATOM 634 C C . LEU A 1 84 ? 1.184 7.908 -7.946 1.00 94.62 84 LEU A C 1
ATOM 636 O O . LEU A 1 84 ? 0.114 7.730 -7.368 1.00 94.62 84 LEU A O 1
ATOM 640 N N . PHE A 1 85 ? 1.645 9.131 -8.221 1.00 96.06 85 PHE A N 1
ATOM 641 C CA . PHE A 1 85 ? 0.921 10.342 -7.822 1.00 96.06 85 PHE A CA 1
ATOM 642 C C . PHE A 1 85 ? -0.412 10.490 -8.558 1.00 96.06 85 PHE A C 1
ATOM 644 O O . PHE A 1 85 ? -1.429 10.771 -7.922 1.00 96.06 85 PHE A O 1
ATOM 651 N N . ILE A 1 86 ? -0.431 10.245 -9.872 1.00 97.69 86 ILE A N 1
ATOM 652 C CA . ILE A 1 86 ? -1.663 10.288 -10.671 1.00 97.69 86 ILE A CA 1
ATOM 653 C C . ILE A 1 86 ? -2.659 9.248 -10.152 1.00 97.69 86 ILE A C 1
ATOM 655 O O . ILE A 1 86 ? -3.807 9.587 -9.870 1.00 97.69 86 ILE A O 1
ATOM 659 N N . GLY A 1 87 ? -2.228 7.998 -9.973 1.00 94.81 87 GLY A N 1
ATOM 660 C CA . GLY A 1 87 ? -3.080 6.918 -9.479 1.00 94.81 87 GLY A CA 1
ATOM 661 C C . GLY A 1 87 ? -3.565 7.151 -8.047 1.00 94.81 87 GLY A C 1
ATOM 662 O O . GLY A 1 87 ? -4.743 6.948 -7.756 1.00 94.81 87 GLY A O 1
ATOM 663 N N . GLY A 1 88 ? -2.689 7.637 -7.165 1.00 92.31 88 GLY A N 1
ATOM 664 C CA . GLY A 1 88 ? -3.016 7.952 -5.774 1.00 92.31 88 GLY A CA 1
ATOM 665 C C . GLY A 1 88 ? -4.026 9.093 -5.634 1.00 92.31 88 GLY A C 1
ATOM 666 O O . GLY A 1 88 ? -4.877 9.048 -4.747 1.00 92.31 88 GLY A O 1
ATOM 667 N N . TYR A 1 89 ? -3.976 10.081 -6.530 1.00 95.50 89 TYR A N 1
ATOM 668 C CA . TYR A 1 89 ? -4.934 11.184 -6.566 1.00 95.50 89 TYR A CA 1
ATOM 669 C C . TYR A 1 89 ? -6.254 10.795 -7.249 1.00 95.50 89 TYR A C 1
ATOM 671 O O . TYR A 1 89 ? -7.335 11.030 -6.706 1.00 95.50 89 TYR A O 1
ATOM 679 N N . ALA A 1 90 ? -6.183 10.163 -8.423 1.00 96.38 90 ALA A N 1
ATOM 680 C CA . ALA A 1 90 ? -7.355 9.807 -9.216 1.00 96.38 90 ALA A CA 1
ATOM 681 C C . ALA A 1 90 ? -8.155 8.645 -8.607 1.00 96.38 90 ALA A C 1
ATOM 683 O O . ALA A 1 90 ? -9.382 8.642 -8.681 1.00 96.38 90 ALA A O 1
ATOM 684 N N . GLY A 1 91 ? -7.495 7.672 -7.972 1.00 93.31 91 GLY A N 1
ATOM 685 C CA . GLY A 1 91 ? -8.130 6.468 -7.428 1.00 93.31 91 GLY A CA 1
ATOM 686 C C . GLY A 1 91 ? -9.309 6.759 -6.488 1.00 93.31 91 GLY A C 1
ATOM 687 O O . GLY A 1 91 ? -10.423 6.310 -6.769 1.00 93.31 91 GLY A O 1
ATOM 688 N N . PRO A 1 92 ? -9.129 7.548 -5.410 1.00 92.50 92 PRO A N 1
ATOM 689 C CA . PRO A 1 92 ? -10.219 7.918 -4.507 1.00 92.50 92 PRO A CA 1
ATOM 690 C C . PRO A 1 92 ? -11.354 8.677 -5.197 1.00 92.50 92 PRO A C 1
ATOM 692 O O . PRO A 1 92 ? -12.514 8.505 -4.827 1.00 92.50 92 PRO A O 1
ATOM 695 N N . ILE A 1 93 ? -11.035 9.502 -6.198 1.00 95.00 93 ILE A N 1
ATOM 696 C CA . ILE A 1 93 ? -12.035 10.229 -6.983 1.00 95.00 93 ILE A CA 1
ATOM 697 C C . ILE A 1 93 ? -12.874 9.224 -7.770 1.00 95.00 93 ILE A C 1
ATOM 699 O O . ILE A 1 93 ? -14.093 9.217 -7.638 1.00 95.00 93 ILE A O 1
ATOM 703 N N . VAL A 1 94 ? -12.244 8.327 -8.526 1.00 94.06 94 VAL A N 1
ATOM 704 C CA . VAL A 1 94 ? -12.943 7.323 -9.340 1.00 94.06 94 VAL A CA 1
ATOM 705 C C . VAL A 1 94 ? -13.803 6.407 -8.466 1.00 94.06 94 VAL A C 1
ATOM 707 O O . VAL A 1 94 ? -14.988 6.231 -8.741 1.00 94.06 94 VAL A O 1
ATOM 710 N N . VAL A 1 95 ? -13.256 5.877 -7.369 1.00 93.00 95 VAL A N 1
ATOM 711 C CA . VAL A 1 95 ? -13.975 4.943 -6.483 1.00 93.00 95 VAL A CA 1
ATOM 712 C C . VAL A 1 95 ? -15.214 5.581 -5.840 1.00 93.00 95 VAL A C 1
ATOM 714 O O . VAL A 1 95 ? -16.178 4.875 -5.564 1.00 93.00 95 VAL A O 1
ATOM 717 N N . ARG A 1 96 ? -15.235 6.907 -5.644 1.00 93.75 96 ARG A N 1
ATOM 718 C CA . ARG A 1 96 ? -16.416 7.627 -5.130 1.00 93.75 96 ARG A CA 1
ATOM 719 C C . ARG A 1 96 ? -17.550 7.774 -6.149 1.00 93.75 96 ARG A C 1
ATOM 721 O O . ARG A 1 96 ? -18.685 7.972 -5.731 1.00 93.75 96 ARG A O 1
ATOM 728 N N . HIS A 1 97 ? -17.261 7.689 -7.448 1.00 94.88 97 HIS A N 1
ATOM 729 C CA . HIS A 1 97 ? -18.247 7.907 -8.517 1.00 94.88 97 HIS A CA 1
ATOM 730 C C . HIS A 1 97 ? -18.684 6.614 -9.221 1.00 94.88 97 HIS A C 1
ATOM 732 O O . HIS A 1 97 ? -19.716 6.589 -9.888 1.00 94.88 97 HIS A O 1
ATOM 738 N N . VAL A 1 98 ? -17.916 5.531 -9.092 1.00 94.06 98 VAL A N 1
ATOM 739 C CA . VAL A 1 98 ? -18.212 4.247 -9.738 1.00 94.06 98 VAL A CA 1
ATOM 740 C C . VAL A 1 98 ? -19.089 3.375 -8.839 1.00 94.06 98 VAL A C 1
ATOM 742 O O . VAL A 1 98 ? -18.905 3.311 -7.626 1.00 94.06 98 VAL A O 1
ATOM 745 N N . SER A 1 99 ? -20.035 2.643 -9.437 1.00 95.44 99 SER A N 1
ATOM 746 C CA . SER A 1 99 ? -20.854 1.691 -8.680 1.00 95.44 99 SER A CA 1
ATOM 747 C C . SER A 1 99 ? -19.999 0.578 -8.053 1.00 95.44 99 SER A C 1
ATOM 749 O O . SER A 1 99 ? -19.155 -0.033 -8.714 1.00 95.44 99 SER A O 1
ATOM 751 N N . VAL A 1 100 ? -20.267 0.257 -6.784 1.00 94.56 100 VAL A N 1
ATOM 752 C CA . VAL A 1 100 ? -19.521 -0.766 -6.026 1.00 94.56 100 VAL A CA 1
ATOM 753 C C . VAL A 1 100 ? -19.530 -2.123 -6.740 1.00 94.56 100 VAL A C 1
ATOM 755 O O . VAL A 1 100 ? -18.496 -2.782 -6.833 1.00 94.56 100 VAL A O 1
ATOM 758 N N . LYS A 1 101 ? -20.679 -2.522 -7.306 1.00 96.50 101 LYS A N 1
ATOM 759 C CA . LYS A 1 101 ? -20.822 -3.793 -8.038 1.00 96.50 101 LYS A CA 1
ATOM 760 C C . LYS A 1 101 ? -19.926 -3.851 -9.273 1.00 96.50 101 LYS A C 1
ATOM 762 O O . LYS A 1 101 ? -19.361 -4.903 -9.560 1.00 96.50 101 LYS A O 1
ATOM 767 N N . LEU A 1 102 ? -19.804 -2.744 -10.010 1.00 95.75 102 LEU A N 1
ATOM 7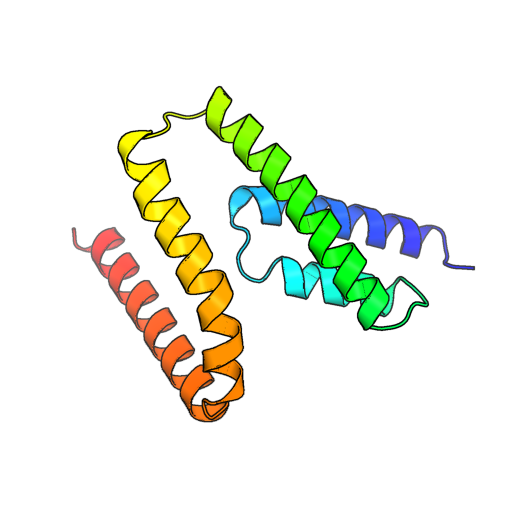68 C CA . LEU A 1 102 ? -18.925 -2.688 -11.175 1.00 95.75 102 LEU A CA 1
ATOM 769 C C . LEU A 1 102 ? -17.462 -2.798 -10.748 1.00 95.75 102 LEU A C 1
ATOM 771 O O . LEU A 1 102 ? -16.739 -3.619 -11.304 1.00 95.75 102 LEU A O 1
ATOM 775 N N . LEU A 1 103 ? -17.055 -2.041 -9.724 1.00 94.56 103 LEU A N 1
ATOM 776 C CA . LEU A 1 103 ? -15.690 -2.078 -9.200 1.00 94.56 103 LEU A CA 1
ATOM 777 C C . LEU A 1 103 ? -15.292 -3.499 -8.765 1.00 94.56 103 LEU A C 1
ATOM 779 O O . LEU A 1 103 ? -14.243 -3.994 -9.166 1.00 94.56 103 LEU A O 1
ATOM 783 N N . GLN A 1 104 ? -16.163 -4.186 -8.020 1.00 94.62 104 GLN A N 1
ATOM 784 C CA . GLN A 1 104 ? -15.941 -5.574 -7.600 1.00 94.62 104 GLN A CA 1
ATOM 785 C C . GLN A 1 104 ? -15.792 -6.531 -8.786 1.00 94.62 104 GLN A C 1
ATOM 787 O O . GLN A 1 104 ? -14.872 -7.344 -8.794 1.00 94.62 104 GLN A O 1
ATOM 792 N N . ARG A 1 105 ? -16.668 -6.431 -9.796 1.00 97.12 105 ARG A N 1
ATOM 793 C CA . ARG A 1 105 ? -16.598 -7.282 -10.995 1.00 97.12 105 ARG A CA 1
ATOM 794 C C . ARG A 1 105 ? -15.296 -7.067 -11.754 1.00 97.12 105 ARG A C 1
ATOM 796 O O . ARG A 1 105 ? -14.632 -8.040 -12.086 1.00 97.12 105 ARG A O 1
ATOM 803 N N . VAL A 1 106 ? -14.917 -5.812 -11.993 1.00 96.06 106 VAL A N 1
ATOM 804 C CA . VAL A 1 106 ? -13.681 -5.470 -12.712 1.00 96.06 106 VAL A CA 1
ATOM 805 C C . VAL A 1 106 ? -12.456 -6.003 -11.972 1.00 96.06 106 VAL A C 1
ATOM 807 O O . VAL A 1 106 ? -11.613 -6.648 -12.587 1.00 96.06 106 VAL A O 1
ATOM 810 N N . ILE A 1 107 ? -12.384 -5.801 -10.652 1.00 93.69 107 ILE A N 1
ATOM 811 C CA . ILE A 1 107 ? -11.279 -6.319 -9.835 1.00 93.69 107 ILE A CA 1
ATOM 812 C C . ILE A 1 107 ? -11.246 -7.852 -9.876 1.00 93.69 107 ILE A C 1
ATOM 814 O O . ILE A 1 107 ? -10.175 -8.426 -10.052 1.00 93.69 107 ILE A O 1
ATOM 818 N N . ALA A 1 108 ? -12.398 -8.520 -9.760 1.00 96.75 108 ALA A N 1
ATOM 819 C CA . ALA A 1 108 ? -12.477 -9.978 -9.802 1.00 96.75 108 ALA A CA 1
ATOM 820 C C . ALA A 1 108 ? -11.994 -10.538 -11.149 1.00 96.75 108 ALA A C 1
ATOM 822 O O . ALA A 1 108 ? -11.116 -11.398 -11.172 1.00 96.75 108 ALA A O 1
ATOM 823 N N . PHE A 1 109 ? -12.509 -10.023 -12.270 1.00 97.94 109 PHE A N 1
ATOM 824 C CA . PHE A 1 109 ? -12.071 -10.452 -13.600 1.00 97.94 109 PHE A CA 1
ATOM 825 C C . PHE A 1 109 ? -10.589 -10.157 -13.842 1.00 97.94 109 PHE A C 1
ATOM 827 O O . PHE A 1 109 ? -9.889 -11.007 -14.383 1.00 97.94 109 PHE A O 1
ATOM 834 N N . GLY A 1 110 ? -10.091 -9.000 -13.395 1.00 96.94 110 GLY A N 1
ATOM 835 C CA . GLY A 1 110 ? -8.669 -8.669 -13.469 1.00 96.94 110 GLY A CA 1
AT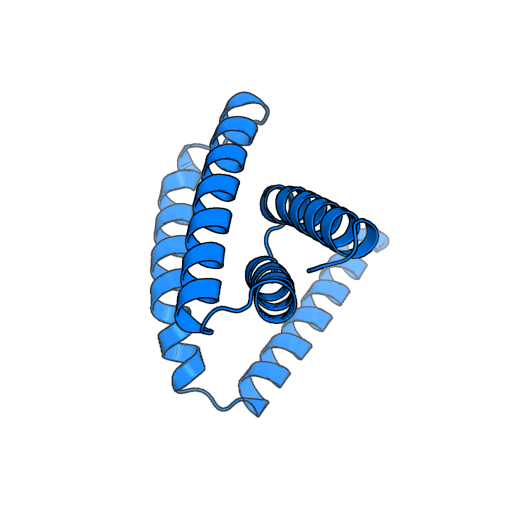OM 836 C C . GLY A 1 110 ? -7.795 -9.645 -12.677 1.00 96.94 110 GLY A C 1
ATOM 837 O O . GLY A 1 110 ? -6.776 -10.104 -13.186 1.00 96.94 110 GLY A O 1
ATOM 838 N N . ALA A 1 111 ? -8.216 -10.020 -11.466 1.00 95.12 111 ALA A N 1
ATOM 839 C CA . ALA A 1 111 ? -7.500 -10.982 -10.634 1.00 95.12 111 ALA A CA 1
ATOM 840 C C . ALA A 1 111 ? -7.455 -12.380 -11.273 1.00 95.12 111 ALA A C 1
ATOM 842 O O . ALA A 1 111 ? -6.380 -12.971 -11.366 1.00 95.12 111 ALA A O 1
ATOM 843 N N . PHE A 1 112 ? -8.590 -12.890 -11.766 1.00 97.69 112 PHE A N 1
ATOM 844 C CA . PHE A 1 112 ? -8.631 -14.179 -12.467 1.00 97.69 112 PHE A CA 1
ATOM 845 C C . PHE A 1 112 ? -7.838 -14.156 -13.777 1.00 97.69 112 PHE A C 1
ATOM 847 O O . PHE A 1 112 ? -7.145 -15.123 -14.083 1.00 97.69 112 PHE A O 1
ATOM 854 N N . GLY A 1 113 ? -7.893 -13.050 -14.523 1.00 97.75 113 GLY A N 1
ATOM 855 C CA . GLY A 1 113 ? -7.105 -12.869 -15.740 1.00 97.75 113 GLY A CA 1
ATOM 856 C C . GLY A 1 113 ? -5.602 -12.902 -15.464 1.00 97.75 113 GLY A C 1
ATOM 857 O O . GLY A 1 113 ? -4.873 -13.629 -16.135 1.00 97.75 113 GLY A O 1
ATOM 858 N N . LEU A 1 114 ? -5.139 -12.182 -14.437 1.00 96.50 114 LEU A N 1
ATOM 859 C CA . LEU A 1 114 ? -3.730 -12.190 -14.038 1.00 96.50 114 LEU A CA 1
ATOM 860 C C . LEU A 1 114 ? -3.286 -13.572 -13.536 1.00 96.50 114 LEU A C 1
ATOM 862 O O . LEU A 1 114 ? -2.196 -14.028 -13.875 1.00 96.50 114 LEU A O 1
ATOM 866 N N . ALA A 1 115 ? -4.142 -14.263 -12.777 1.00 96.56 115 ALA A N 1
ATOM 867 C CA . ALA A 1 115 ? -3.878 -15.626 -12.327 1.00 96.56 115 ALA A CA 1
ATOM 868 C C . ALA A 1 115 ? -3.731 -16.600 -13.509 1.00 96.56 115 ALA A C 1
ATOM 870 O O . ALA A 1 115 ? -2.783 -17.381 -13.540 1.00 96.56 115 ALA A O 1
ATOM 871 N N . ALA A 1 116 ? -4.621 -16.525 -14.504 1.00 97.56 116 ALA A N 1
ATOM 872 C CA . ALA A 1 116 ? -4.539 -17.342 -15.713 1.00 97.56 116 ALA A CA 1
ATOM 873 C C . ALA A 1 116 ? -3.287 -17.022 -16.544 1.00 97.56 116 ALA A C 1
ATOM 875 O O . ALA A 1 116 ? -2.635 -17.937 -17.044 1.00 97.56 116 ALA A O 1
ATOM 876 N N . TYR A 1 117 ? -2.920 -15.741 -16.653 1.00 97.12 117 TYR A N 1
ATOM 877 C CA . TYR A 1 117 ? -1.700 -15.319 -17.339 1.00 97.12 117 TYR A CA 1
ATOM 878 C C . TYR A 1 117 ? -0.448 -15.911 -16.684 1.00 97.12 117 TYR A C 1
ATOM 880 O O . TYR A 1 117 ? 0.358 -16.535 -17.369 1.00 97.12 117 TYR A O 1
ATOM 888 N N . PHE A 1 118 ? -0.303 -15.776 -15.361 1.00 96.44 118 PHE A N 1
ATOM 889 C CA . PHE A 1 118 ? 0.844 -16.351 -14.655 1.00 96.44 118 PHE A CA 1
ATOM 890 C C . PHE A 1 118 ? 0.843 -17.878 -14.667 1.00 96.44 118 PHE A C 1
ATOM 892 O O . PHE A 1 118 ? 1.910 -18.477 -14.720 1.00 96.44 118 PHE A O 1
ATOM 899 N N . PHE A 1 119 ? -0.328 -18.520 -14.666 1.00 97.25 119 PHE A N 1
ATOM 900 C CA . PHE A 1 119 ? -0.415 -19.963 -14.870 1.00 97.25 119 PHE A CA 1
ATOM 901 C C . PHE A 1 119 ? 0.115 -20.358 -16.253 1.00 97.25 119 PHE A C 1
ATOM 903 O O . PHE A 1 119 ? 0.913 -21.280 -16.372 1.00 97.25 119 PHE A O 1
ATOM 910 N N . TYR A 1 120 ? -0.274 -19.639 -17.303 1.00 97.81 120 TYR A N 1
ATOM 911 C CA . TYR A 1 120 ? 0.231 -19.925 -18.638 1.00 97.81 120 TYR A CA 1
ATOM 912 C C . TYR A 1 120 ? 1.753 -19.731 -18.735 1.00 97.81 120 TYR A C 1
ATOM 914 O O . TYR A 1 120 ? 2.456 -20.627 -19.195 1.00 97.81 120 TYR A O 1
ATOM 922 N N . ASP A 1 121 ? 2.260 -18.593 -18.251 1.00 96.69 121 ASP A N 1
ATOM 923 C CA . ASP A 1 121 ? 3.689 -18.249 -18.287 1.00 96.69 121 ASP A CA 1
ATOM 924 C C . ASP A 1 121 ? 4.550 -19.213 -17.452 1.00 96.69 121 ASP A C 1
ATOM 926 O O . ASP A 1 121 ? 5.689 -19.462 -17.812 1.00 96.69 121 ASP A O 1
ATOM 930 N N . ALA A 1 122 ? 4.010 -19.796 -16.375 1.00 96.00 122 ALA A N 1
ATOM 931 C CA . ALA A 1 122 ? 4.750 -20.727 -15.521 1.00 96.00 122 ALA A CA 1
ATOM 932 C C . ALA A 1 122 ? 4.806 -22.174 -16.043 1.00 96.00 122 ALA A C 1
ATOM 934 O O . ALA A 1 122 ? 5.736 -22.899 -15.693 1.00 96.00 122 ALA A O 1
ATOM 935 N N . TYR A 1 123 ? 3.801 -22.626 -16.805 1.00 96.38 123 TYR A N 1
ATOM 936 C CA . TYR A 1 123 ? 3.677 -24.038 -17.209 1.00 96.38 123 TYR A CA 1
ATOM 937 C C . TYR A 1 123 ? 3.861 -24.287 -18.708 1.00 96.38 123 TYR A C 1
ATOM 939 O O . TYR A 1 123 ? 4.190 -25.409 -19.093 1.00 96.38 123 TYR A O 1
ATOM 947 N N . PHE A 1 124 ? 3.614 -23.289 -19.557 1.00 94.38 124 PHE A N 1
ATOM 948 C CA . PHE A 1 124 ? 3.578 -23.464 -21.014 1.00 94.38 124 PHE A CA 1
ATOM 949 C C . PHE A 1 124 ? 4.612 -22.626 -21.767 1.00 94.38 124 PHE A C 1
ATOM 951 O O . PHE A 1 124 ? 4.732 -22.776 -22.984 1.00 94.38 124 PHE A O 1
ATOM 958 N N . LYS A 1 125 ? 5.342 -21.752 -21.075 1.00 83.00 125 LYS A N 1
ATOM 959 C CA . LYS A 1 125 ? 6.424 -20.942 -21.629 1.00 83.00 125 LYS A CA 1
ATOM 960 C C . LYS A 1 125 ? 7.725 -21.253 -20.901 1.00 83.00 125 LYS A C 1
ATOM 962 O O . LYS A 1 125 ? 8.767 -21.246 -21.590 1.00 83.00 125 LYS A O 1
#